Protein 1GXG (pdb70)

Sequence (85 aa):
MELKNSISDYTETEFKKIIEDIINCEGDEKKQDDNLEHFISVTEHPSGSDLIYYPEGNNDGSPEAVIKEIKEWRAANGKSGFKQG

Secondary structure (DSSP, 8-state):
----SSTTTS-HHHHHHHHHHHHHTSSSSHHHHHHHHHHHHTT--TTTTHHHHS--TT--SSHHHHHHHHHHHHHHTT---SS--

Structure (mmCIF, N/CA/C/O backbone):
data_1GXG
#
_entry.id   1GXG
#
_cell.length_a   1.000
_cell.length_b   1.000
_cell.length_c   1.000
_cell.angle_alpha   90.00
_cell.angle_beta   90.00
_cell.angle_gamma   90.00
#
_symmetry.space_group_name_H-M   'P 1'
#
loop_
_atom_site.group_PDB
_atom_site.id
_atom_site.type_symbol
_atom_site.label_atom_id
_atom_site.label_alt_id
_atom_site.label_comp_id
_atom_site.label_asym_id
_atom_site.label_entity_id
_atom_site.label_seq_id
_atom_site.pdbx_PDB_ins_code
_atom_site.Cartn_x
_atom_site.Cartn_y
_atom_site.Cartn_z
_atom_site.occupancy
_atom_site.B_iso_or_equiv
_atom_site.auth_seq_id
_atom_site.auth_comp_id
_atom_site.auth_asym_id
_atom_site.auth_atom_id
_atom_site.pdbx_PDB_model_num
ATOM 1 N N . MET A 1 1 ? 5.628 2.482 -10.111 1.00 0.00 1 MET A N 1
ATOM 2 C CA . MET A 1 1 ? 7.087 2.278 -10.024 1.00 0.00 1 MET A CA 1
ATOM 3 C C . MET A 1 1 ? 7.442 0.792 -10.101 1.00 0.00 1 MET A C 1
ATOM 4 O O . MET A 1 1 ? 6.737 -0.045 -9.543 1.00 0.00 1 MET A O 1
ATOM 20 N N . GLU A 1 2 ? 8.571 0.442 -10.727 1.00 0.00 2 GLU A N 1
ATOM 21 C CA . GLU A 1 2 ? 9.058 -0.920 -10.988 1.00 0.00 2 GLU A CA 1
ATOM 22 C C . GLU A 1 2 ? 9.715 -1.593 -9.770 1.00 0.00 2 GLU A C 1
ATOM 23 O O . GLU A 1 2 ? 10.696 -2.333 -9.867 1.00 0.00 2 GLU A O 1
ATOM 35 N N . LEU A 1 3 ? 9.177 -1.297 -8.596 1.00 0.00 3 LEU A N 1
ATOM 36 C CA . LEU A 1 3 ? 9.596 -1.746 -7.302 1.00 0.00 3 LEU A CA 1
ATOM 37 C C . LEU A 1 3 ? 9.376 -3.262 -7.120 1.00 0.00 3 LEU A C 1
ATOM 38 O O . LEU A 1 3 ? 8.917 -3.946 -8.038 1.00 0.00 3 LEU A O 1
ATOM 54 N N . LYS A 1 4 ? 9.697 -3.792 -5.924 1.00 0.00 4 LYS A N 1
ATOM 55 C CA . LYS A 1 4 ? 9.546 -5.203 -5.523 1.00 0.00 4 LYS A CA 1
ATOM 56 C C . LYS A 1 4 ? 8.293 -5.783 -6.139 1.00 0.00 4 LYS A C 1
ATOM 57 O O . LYS A 1 4 ? 7.195 -5.312 -5.873 1.00 0.00 4 LYS A O 1
ATOM 76 N N . AS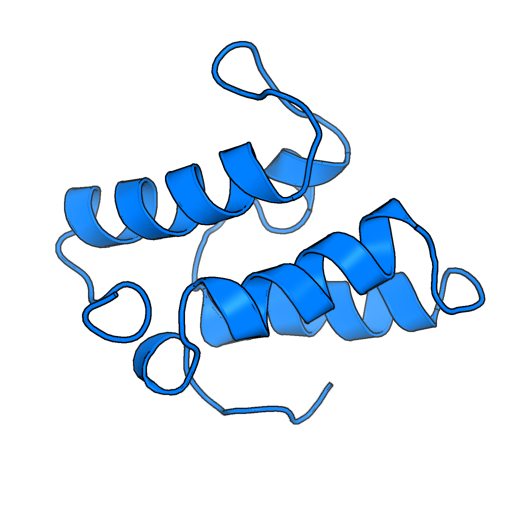N A 1 5 ? 8.472 -6.791 -6.986 1.00 0.00 5 ASN A N 1
ATOM 77 C CA . ASN A 1 5 ? 7.447 -7.177 -7.940 1.00 0.00 5 ASN A CA 1
ATOM 78 C C . ASN A 1 5 ? 6.309 -7.922 -7.247 1.00 0.00 5 ASN A C 1
ATOM 79 O O . ASN A 1 5 ? 5.389 -8.379 -7.923 1.00 0.00 5 ASN A O 1
ATOM 90 N N . SER A 1 6 ? 6.350 -8.129 -5.923 1.00 0.00 6 SER A N 1
ATOM 91 C CA . SER A 1 6 ? 5.200 -8.641 -5.214 1.00 0.00 6 SER A CA 1
ATOM 92 C C . SER A 1 6 ? 5.152 -8.177 -3.768 1.00 0.00 6 SER A C 1
ATOM 93 O O . SER A 1 6 ? 6.192 -7.982 -3.135 1.00 0.00 6 SER A O 1
ATOM 101 N N . ILE A 1 7 ? 3.941 -8.181 -3.208 1.00 0.00 7 ILE A N 1
ATOM 102 C CA . ILE A 1 7 ? 3.657 -7.939 -1.802 1.00 0.00 7 ILE A CA 1
ATOM 103 C C . ILE A 1 7 ? 4.491 -8.851 -0.906 1.00 0.00 7 ILE A C 1
ATOM 104 O O . ILE A 1 7 ? 4.985 -8.400 0.113 1.00 0.00 7 ILE A O 1
ATOM 120 N N . SER A 1 8 ? 4.691 -10.121 -1.257 1.00 0.00 8 SER A N 1
ATOM 121 C CA . SER A 1 8 ? 5.418 -11.014 -0.361 1.00 0.00 8 SER A CA 1
ATOM 122 C C . SER A 1 8 ? 6.927 -10.738 -0.368 1.00 0.00 8 SER A C 1
ATOM 123 O O . SER A 1 8 ? 7.628 -11.316 0.475 1.00 0.00 8 SER A O 1
ATOM 131 N N . ASP A 1 9 ? 7.451 -9.884 -1.264 1.00 0.00 9 ASP A N 1
ATOM 132 C CA . ASP A 1 9 ? 8.784 -9.343 -1.032 1.00 0.00 9 ASP A CA 1
ATOM 133 C C . ASP A 1 9 ? 8.745 -8.071 -0.185 1.00 0.00 9 ASP A C 1
ATOM 134 O O . ASP A 1 9 ? 9.709 -7.778 0.528 1.00 0.00 9 ASP A O 1
ATOM 143 N N . TYR A 1 10 ? 7.633 -7.337 -0.185 1.00 0.00 10 TYR A N 1
ATOM 144 C CA . TYR A 1 10 ? 7.427 -6.314 0.808 1.00 0.00 10 TYR A CA 1
ATOM 145 C C . TYR A 1 10 ? 7.365 -6.994 2.181 1.00 0.00 10 TYR A C 1
ATOM 146 O O . TYR A 1 10 ? 7.146 -8.199 2.326 1.00 0.00 10 TYR A O 1
ATOM 164 N N . THR A 1 11 ? 7.557 -6.186 3.201 1.00 0.00 11 THR A N 1
ATOM 165 C CA . THR A 1 11 ? 7.260 -6.308 4.594 1.00 0.00 11 THR A CA 1
ATOM 166 C C . THR A 1 11 ? 6.168 -5.279 4.814 1.00 0.00 11 THR A C 1
ATOM 167 O O . THR A 1 11 ? 5.932 -4.394 3.981 1.00 0.00 11 THR A O 1
ATOM 178 N N . GLU A 1 12 ? 5.541 -5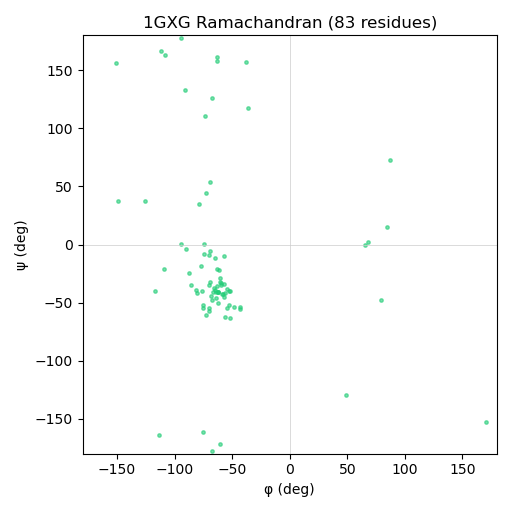.391 5.968 1.00 0.00 12 GLU A N 1
ATOM 179 C CA . GLU A 1 12 ? 4.558 -4.373 6.344 1.00 0.00 12 GLU A CA 1
ATOM 180 C C . GLU A 1 12 ? 5.203 -2.976 6.414 1.00 0.00 12 GLU A C 1
ATOM 181 O O . GLU A 1 12 ? 4.581 -1.989 6.026 1.00 0.00 12 GLU A O 1
ATOM 193 N N . THR A 1 13 ? 6.466 -2.884 6.834 1.00 0.00 13 THR A N 1
ATOM 194 C CA . THR A 1 13 ? 7.097 -1.606 7.135 1.00 0.00 13 THR A CA 1
ATOM 195 C C . THR A 1 13 ? 7.695 -0.967 5.869 1.00 0.00 13 THR A C 1
ATOM 196 O O . THR A 1 13 ? 7.655 0.252 5.721 1.00 0.00 13 THR A O 1
ATOM 207 N N . GLU A 1 14 ? 8.225 -1.751 4.918 1.00 0.00 14 GLU A N 1
ATOM 208 C CA . GLU A 1 14 ? 8.614 -1.223 3.615 1.00 0.00 14 GLU A CA 1
ATOM 209 C C . GLU A 1 14 ? 7.384 -0.676 2.898 1.00 0.00 14 GLU A C 1
ATOM 210 O O . GLU A 1 14 ? 7.447 0.392 2.282 1.00 0.00 14 GLU A O 1
ATOM 222 N N . PHE A 1 15 ? 6.258 -1.396 2.995 1.00 0.00 15 PHE A N 1
ATOM 223 C CA . PHE A 1 15 ? 5.028 -0.914 2.403 1.00 0.00 15 PHE A CA 1
ATOM 224 C C . PHE A 1 15 ? 4.607 0.369 3.100 1.00 0.00 15 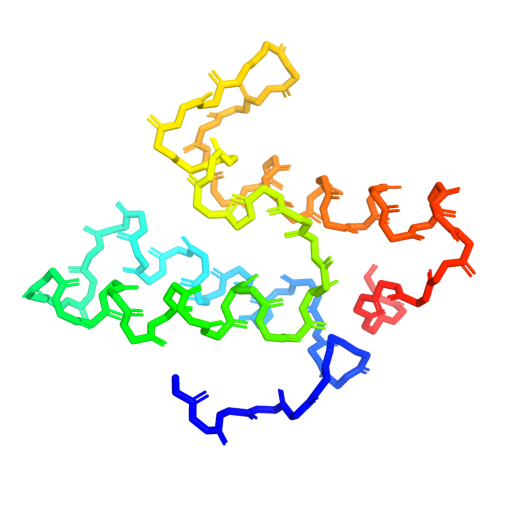PHE A C 1
ATOM 225 O O . PHE A 1 15 ? 4.286 1.318 2.411 1.00 0.00 15 PHE A O 1
ATOM 242 N N . LYS A 1 16 ? 4.728 0.482 4.426 1.00 0.00 16 LYS A N 1
ATOM 243 C CA . LYS A 1 16 ? 4.560 1.744 5.136 1.00 0.00 16 LYS A CA 1
ATOM 244 C C . LYS A 1 16 ? 5.375 2.813 4.448 1.00 0.00 16 LYS A C 1
ATOM 245 O O . LYS A 1 16 ? 4.741 3.775 4.082 1.00 0.00 16 LYS A O 1
ATOM 264 N N . LYS A 1 17 ? 6.685 2.701 4.183 1.00 0.00 17 LYS A N 1
ATOM 265 C CA . LYS A 1 17 ? 7.365 3.818 3.564 1.00 0.00 17 LYS A CA 1
ATOM 266 C C . LYS A 1 17 ? 6.740 4.226 2.235 1.00 0.00 17 LYS A C 1
ATOM 267 O O . LYS A 1 17 ? 6.783 5.418 1.968 1.00 0.00 17 LYS A O 1
ATOM 286 N N . ILE A 1 18 ? 6.195 3.312 1.421 1.00 0.00 18 ILE A N 1
ATOM 287 C CA . ILE A 1 18 ? 5.452 3.685 0.205 1.00 0.00 18 ILE A CA 1
ATOM 288 C C . ILE A 1 18 ? 4.140 4.394 0.542 1.00 0.00 18 ILE A C 1
ATOM 289 O O . ILE A 1 18 ? 3.811 5.435 -0.009 1.00 0.00 18 ILE A O 1
ATOM 305 N N . ILE A 1 19 ? 3.395 3.821 1.468 1.00 0.00 19 ILE A N 1
ATOM 306 C CA . ILE A 1 19 ? 2.069 4.262 1.872 1.00 0.00 19 ILE A CA 1
ATOM 307 C C . ILE A 1 19 ? 2.145 5.621 2.623 1.00 0.00 19 ILE A C 1
ATOM 308 O O . ILE A 1 19 ? 1.267 6.479 2.538 1.00 0.00 19 ILE A O 1
ATOM 324 N N . GLU A 1 20 ? 3.227 5.863 3.345 1.00 0.00 20 GLU A N 1
ATOM 325 C CA . GLU A 1 20 ? 3.594 7.083 4.002 1.00 0.00 20 GLU A CA 1
ATOM 326 C C . GLU A 1 20 ? 4.115 8.086 2.985 1.00 0.00 20 GLU A C 1
ATOM 327 O O . GLU A 1 20 ? 3.794 9.264 3.093 1.00 0.00 20 GLU A O 1
ATOM 339 N N . ASP A 1 21 ? 4.899 7.623 2.001 1.00 0.00 21 ASP A N 1
ATOM 340 C CA . ASP A 1 21 ? 5.460 8.422 0.897 1.00 0.00 21 ASP A CA 1
ATOM 341 C C . ASP A 1 21 ? 4.398 9.358 0.360 1.00 0.00 21 ASP A C 1
ATOM 342 O O . ASP A 1 21 ? 4.574 10.572 0.311 1.00 0.00 21 ASP A O 1
ATOM 351 N N . ILE A 1 22 ? 3.274 8.744 0.017 1.00 0.00 22 ILE A N 1
ATOM 352 C CA . ILE A 1 22 ? 2.106 9.356 -0.553 1.00 0.00 22 ILE A CA 1
ATOM 353 C C . ILE A 1 22 ? 1.374 10.241 0.438 1.00 0.00 22 ILE A C 1
ATOM 354 O O . ILE A 1 22 ? 1.167 11.415 0.139 1.00 0.00 22 ILE A O 1
ATOM 370 N N . ILE A 1 23 ? 0.966 9.676 1.570 1.00 0.00 23 ILE A N 1
ATOM 371 C CA . ILE A 1 23 ? 0.226 10.396 2.615 1.00 0.00 23 ILE A CA 1
ATOM 372 C C . ILE A 1 23 ? 0.939 11.704 3.025 1.00 0.00 23 ILE A C 1
ATOM 373 O O . ILE A 1 23 ? 0.267 12.715 3.222 1.00 0.00 23 ILE A O 1
ATOM 389 N N . ASN A 1 24 ? 2.272 11.724 3.139 1.00 0.00 24 ASN A N 1
ATOM 390 C CA . ASN A 1 24 ? 3.089 12.895 3.336 1.00 0.00 24 ASN A CA 1
ATOM 391 C C . ASN A 1 24 ? 3.087 13.743 2.067 1.00 0.00 24 ASN A C 1
ATOM 392 O O . ASN A 1 24 ? 2.842 14.947 2.091 1.00 0.00 24 ASN A O 1
ATOM 403 N N . CYS A 1 25 ? 3.453 13.062 0.982 1.00 0.00 25 CYS A N 1
ATOM 404 C CA . CYS A 1 25 ? 3.748 13.502 -0.371 1.00 0.00 25 CYS A CA 1
ATOM 405 C C . CYS A 1 25 ? 5.228 13.883 -0.429 1.00 0.00 25 CYS A C 1
ATOM 406 O O . CYS A 1 25 ? 5.597 15.054 -0.512 1.00 0.00 25 CYS A O 1
ATOM 414 N N . GLU A 1 26 ? 6.100 12.875 -0.401 1.00 0.00 26 GLU A N 1
ATOM 415 C CA . GLU A 1 26 ? 7.509 12.920 -0.678 1.00 0.00 26 GLU A CA 1
ATOM 416 C C . GLU A 1 26 ? 7.732 13.180 -2.181 1.00 0.00 26 GLU A C 1
ATOM 417 O O . GLU A 1 26 ? 8.365 12.395 -2.892 1.00 0.00 26 GLU A O 1
ATOM 429 N N . GLY A 1 27 ? 7.137 14.241 -2.719 1.00 0.00 27 GLY A N 1
ATOM 430 C CA . GLY A 1 27 ? 6.911 14.330 -4.149 1.00 0.00 27 GLY A CA 1
ATOM 431 C C . GLY A 1 27 ? 6.026 15.490 -4.584 1.00 0.00 27 GLY A C 1
ATOM 432 O O . GLY A 1 27 ? 6.030 16.558 -3.982 1.00 0.00 27 GLY A O 1
ATOM 436 N N . ASP A 1 28 ? 5.354 15.276 -5.718 1.00 0.00 28 ASP A N 1
ATOM 437 C CA . ASP A 1 28 ? 4.795 16.314 -6.589 1.00 0.00 28 ASP A CA 1
ATOM 438 C C . ASP A 1 28 ? 3.527 15.792 -7.284 1.00 0.00 28 ASP A C 1
ATOM 439 O O . ASP A 1 28 ? 3.357 15.972 -8.476 1.00 0.00 28 ASP A O 1
ATOM 448 N N . GLU A 1 29 ? 2.685 15.002 -6.603 1.00 0.00 29 GLU A N 1
ATOM 449 C CA . GLU A 1 29 ? 1.412 14.368 -7.021 1.00 0.00 29 GLU A CA 1
ATOM 450 C C . GLU A 1 29 ? 1.736 13.132 -7.837 1.00 0.00 29 GLU A C 1
ATOM 451 O O . GLU A 1 29 ? 1.266 12.036 -7.590 1.00 0.00 29 GLU A O 1
ATOM 463 N N . LYS A 1 30 ? 2.641 13.320 -8.768 1.00 0.00 30 LYS A N 1
ATOM 464 C CA . LYS A 1 30 ? 3.105 12.427 -9.799 1.00 0.00 30 LYS A CA 1
ATOM 465 C C . LYS A 1 30 ? 3.830 11.240 -9.196 1.00 0.00 30 LYS A C 1
ATOM 466 O O . LYS A 1 30 ? 3.691 10.109 -9.629 1.00 0.00 30 LYS A O 1
ATOM 485 N N . LYS A 1 31 ? 4.576 11.514 -8.140 1.00 0.00 31 LYS A N 1
ATOM 486 C CA . LYS A 1 31 ? 5.171 10.565 -7.249 1.00 0.00 31 LYS A CA 1
ATOM 487 C C . LYS A 1 31 ? 4.093 9.735 -6.534 1.00 0.00 31 LYS A C 1
ATOM 488 O O . LYS A 1 31 ? 4.282 8.533 -6.384 1.00 0.00 31 LYS A O 1
ATOM 507 N N . GLN A 1 32 ? 2.980 10.344 -6.092 1.00 0.00 32 GLN A N 1
ATOM 508 C CA . GLN A 1 32 ? 1.855 9.580 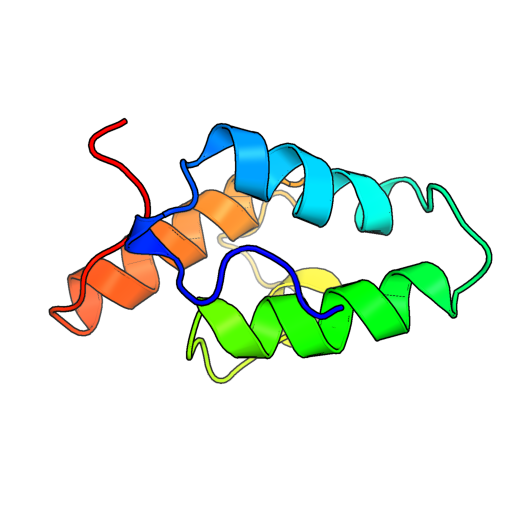-5.571 1.00 0.00 32 GLN A CA 1
ATOM 509 C C . GLN A 1 32 ? 1.264 8.714 -6.671 1.00 0.00 32 GLN A C 1
ATOM 510 O O . GLN A 1 32 ? 1.025 7.552 -6.393 1.00 0.00 32 GLN A O 1
ATOM 524 N N . ASP A 1 33 ? 1.041 9.238 -7.881 1.00 0.00 33 ASP A N 1
ATOM 525 C CA . ASP A 1 33 ? 0.520 8.427 -9.007 1.00 0.00 33 ASP A CA 1
ATOM 526 C C . ASP A 1 33 ? 1.407 7.214 -9.302 1.00 0.00 33 ASP A C 1
ATOM 527 O O . ASP A 1 33 ? 0.934 6.094 -9.487 1.00 0.00 33 ASP A O 1
ATOM 536 N N . ASP A 1 34 ? 2.720 7.431 -9.269 1.00 0.00 34 ASP A N 1
ATOM 537 C CA . ASP A 1 34 ? 3.736 6.412 -9.527 1.00 0.00 34 ASP A CA 1
ATOM 538 C C . ASP A 1 34 ? 3.740 5.332 -8.436 1.00 0.00 34 ASP A C 1
ATOM 539 O O . ASP A 1 34 ? 3.824 4.131 -8.716 1.00 0.00 34 ASP A O 1
ATOM 548 N N . ASN A 1 35 ? 3.589 5.751 -7.175 1.00 0.00 35 ASN A N 1
ATOM 549 C CA . ASN A 1 35 ? 3.191 4.852 -6.094 1.00 0.00 35 ASN A CA 1
ATOM 550 C C . ASN A 1 35 ? 1.875 4.185 -6.423 1.00 0.00 35 ASN A C 1
ATOM 551 O O . ASN A 1 35 ? 1.740 3.019 -6.110 1.00 0.00 35 ASN A O 1
ATOM 562 N N . LEU A 1 36 ? 0.868 4.898 -6.908 1.00 0.00 36 LEU A N 1
ATOM 563 C CA . LEU A 1 36 ? -0.502 4.451 -6.869 1.00 0.00 36 LEU A CA 1
ATOM 564 C C . LEU A 1 36 ? -0.744 3.292 -7.813 1.00 0.00 36 LEU A C 1
ATOM 565 O O . LEU A 1 36 ? -1.417 2.346 -7.426 1.00 0.00 36 LEU A O 1
ATOM 581 N N . GLU A 1 37 ? -0.070 3.284 -8.954 1.00 0.00 37 GLU A N 1
ATOM 582 C CA . GLU A 1 37 ? 0.100 2.093 -9.789 1.00 0.00 37 GLU A CA 1
ATOM 583 C C . GLU A 1 37 ? 0.695 0.984 -8.939 1.00 0.00 37 GLU A C 1
ATOM 584 O O . GLU A 1 37 ? 0.106 -0.088 -8.840 1.00 0.00 37 GLU A O 1
ATOM 596 N N . HIS A 1 38 ? 1.829 1.243 -8.294 1.00 0.00 38 HIS A N 1
ATOM 597 C CA . HIS A 1 38 ? 2.529 0.236 -7.517 1.00 0.00 38 HIS A CA 1
ATOM 598 C C . HIS A 1 38 ? 1.646 -0.354 -6.402 1.00 0.00 38 HIS A C 1
ATOM 599 O O . HIS A 1 38 ? 1.629 -1.565 -6.197 1.00 0.00 38 HIS A O 1
ATOM 613 N N . PHE A 1 39 ? 0.898 0.494 -5.701 1.00 0.00 39 PHE A N 1
ATOM 614 C CA . PHE A 1 39 ? -0.099 0.192 -4.677 1.00 0.00 39 PHE A CA 1
ATOM 615 C C . PHE A 1 39 ? -1.296 -0.609 -5.211 1.00 0.00 39 PHE A C 1
ATOM 616 O O . PHE A 1 39 ? -1.946 -1.298 -4.426 1.00 0.00 39 PHE A O 1
ATOM 633 N N . ILE A 1 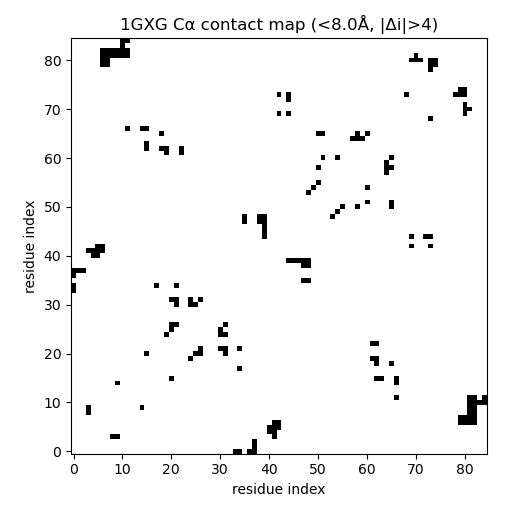40 ? -1.586 -0.601 -6.512 1.00 0.00 40 ILE A N 1
ATOM 634 C CA . ILE A 1 40 ? -2.400 -1.663 -7.115 1.00 0.00 40 ILE A CA 1
ATOM 635 C C . ILE A 1 40 ? -1.521 -2.901 -7.248 1.00 0.00 40 ILE A C 1
ATOM 636 O O . ILE A 1 40 ? -1.907 -3.994 -6.827 1.00 0.00 40 ILE A O 1
ATOM 652 N N . SER A 1 41 ? -0.358 -2.709 -7.859 1.00 0.00 41 SER A N 1
ATOM 653 C CA . SER A 1 41 ? 0.445 -3.711 -8.497 1.00 0.00 41 SER A CA 1
ATOM 654 C C . SER A 1 41 ? 0.818 -4.875 -7.573 1.00 0.00 41 SER A C 1
ATOM 655 O O . SER A 1 41 ? 0.440 -6.017 -7.837 1.00 0.00 41 SER A O 1
ATOM 663 N N . VAL A 1 42 ? 1.564 -4.629 -6.486 1.00 0.00 42 VAL A N 1
ATOM 664 C CA . VAL A 1 42 ? 1.975 -5.615 -5.541 1.00 0.00 42 VAL A CA 1
ATOM 665 C C . VAL A 1 42 ? 0.773 -6.245 -4.843 1.00 0.00 42 VAL A C 1
ATOM 666 O O . VAL A 1 42 ? 0.814 -7.431 -4.503 1.00 0.00 42 VAL A O 1
ATOM 679 N N . THR A 1 43 ? -0.255 -5.439 -4.589 1.00 0.00 43 THR A N 1
ATOM 680 C CA . THR A 1 43 ? -1.331 -5.697 -3.679 1.00 0.00 43 THR A CA 1
ATOM 681 C C . THR A 1 43 ? -2.401 -6.584 -4.283 1.00 0.00 43 THR A C 1
ATOM 682 O O . THR A 1 43 ?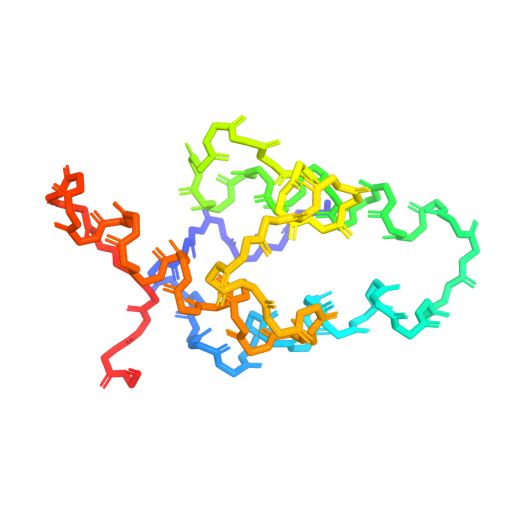 -2.928 -7.431 -3.564 1.00 0.00 43 THR A O 1
ATOM 693 N N . GLU A 1 44 ? -2.745 -6.406 -5.562 1.00 0.00 44 GLU A N 1
ATOM 694 C CA . GLU A 1 44 ? -3.929 -6.998 -6.196 1.00 0.00 44 GLU A CA 1
ATOM 695 C C . GLU A 1 44 ? -5.221 -6.424 -5.575 1.00 0.00 44 GLU A C 1
ATOM 696 O O . GLU A 1 44 ? -6.312 -6.839 -5.957 1.00 0.00 44 GLU A O 1
ATOM 708 N N . HIS A 1 45 ? -5.106 -5.518 -4.592 1.00 0.00 45 HIS A N 1
ATOM 709 C CA . HIS A 1 45 ? -6.199 -5.044 -3.755 1.00 0.00 45 HIS A CA 1
ATOM 710 C C . HIS A 1 45 ? -7.066 -4.099 -4.615 1.00 0.00 45 HIS A C 1
ATOM 711 O O . HIS A 1 45 ? -6.609 -3.002 -4.939 1.00 0.00 45 HIS A O 1
ATOM 725 N N . PRO A 1 46 ? -8.302 -4.483 -4.986 1.00 0.00 46 PRO A N 1
ATOM 726 C CA . PRO A 1 46 ? -9.073 -3.907 -6.086 1.00 0.00 46 PRO A CA 1
ATOM 727 C C . PRO A 1 46 ? -9.377 -2.418 -5.942 1.00 0.00 46 PRO A C 1
ATOM 728 O O . PRO A 1 46 ? -9.445 -1.725 -6.953 1.00 0.00 46 PRO A O 1
ATOM 739 N N . SER A 1 47 ? -9.554 -1.933 -4.713 1.00 0.00 47 SER A N 1
ATOM 740 C CA . SER A 1 47 ? -9.733 -0.523 -4.410 1.00 0.00 47 SER A CA 1
ATOM 741 C C . SER A 1 47 ? -8.602 0.351 -4.958 1.00 0.00 47 SER A C 1
ATOM 742 O O . SER A 1 47 ? -8.856 1.475 -5.393 1.00 0.00 47 SER A O 1
ATOM 750 N N . GLY A 1 48 ? -7.350 -0.125 -4.918 1.00 0.00 48 GLY A N 1
ATOM 751 C CA . GLY A 1 48 ? -6.215 0.774 -5.024 1.00 0.00 48 GLY A CA 1
ATOM 752 C C . GLY A 1 48 ? -6.412 1.935 -4.057 1.00 0.00 48 GLY A C 1
ATOM 753 O O . GLY A 1 48 ? -6.742 1.746 -2.884 1.00 0.00 48 GLY A O 1
ATOM 757 N N . SER A 1 49 ? -6.257 3.137 -4.593 1.00 0.00 49 SER A N 1
ATOM 758 C CA . SER A 1 49 ? -6.339 4.424 -3.917 1.00 0.00 49 SER A CA 1
ATOM 759 C C . SER A 1 49 ? -7.656 4.701 -3.192 1.00 0.00 49 SER A C 1
ATOM 760 O O . SER A 1 49 ? -7.724 5.681 -2.459 1.00 0.00 49 SER A O 1
ATOM 768 N N . ASP A 1 50 ? -8.699 3.896 -3.368 1.00 0.00 50 ASP A N 1
ATOM 769 C CA . ASP A 1 50 ? -9.968 4.054 -2.658 1.00 0.00 50 ASP A CA 1
ATOM 770 C C . ASP A 1 50 ? -9.790 3.947 -1.131 1.00 0.00 50 ASP A C 1
ATOM 771 O O . ASP A 1 50 ? -10.355 4.767 -0.412 1.00 0.00 50 ASP A O 1
ATOM 780 N N . LEU A 1 51 ? -8.852 3.129 -0.626 1.00 0.00 51 LEU A N 1
ATOM 781 C CA . LEU A 1 51 ? -8.497 3.064 0.809 1.00 0.00 51 LEU A CA 1
ATOM 782 C C . LEU A 1 51 ? -7.763 4.313 1.306 1.00 0.00 51 LEU A C 1
ATOM 783 O O . LEU A 1 51 ? -7.516 4.437 2.505 1.00 0.00 51 LEU A O 1
ATOM 799 N N . ILE A 1 52 ? -7.367 5.207 0.403 1.00 0.00 52 ILE A N 1
ATOM 800 C CA . ILE A 1 52 ? -6.435 6.299 0.653 1.00 0.00 52 ILE A CA 1
ATOM 801 C C . ILE A 1 52 ? -7.154 7.637 0.431 1.00 0.00 52 ILE A C 1
ATOM 802 O O . ILE A 1 52 ? -6.952 8.580 1.192 1.00 0.00 52 ILE A O 1
ATOM 818 N N . TYR A 1 53 ? -8.006 7.731 -0.596 1.00 0.00 53 TYR A N 1
ATOM 819 C CA . TYR A 1 53 ? -8.693 8.939 -1.002 1.00 0.00 53 TYR A CA 1
ATOM 820 C C . TYR A 1 53 ? -10.192 8.892 -0.687 1.00 0.00 53 TYR A C 1
ATOM 821 O O . TYR A 1 53 ? -10.799 9.959 -0.583 1.00 0.00 53 TYR A O 1
ATOM 839 N N . TYR A 1 54 ? -10.792 7.709 -0.505 1.00 0.00 54 TYR A N 1
ATOM 840 C CA . TYR A 1 54 ? -12.207 7.547 -0.165 1.00 0.00 54 TYR A CA 1
ATOM 841 C C . TYR A 1 54 ? -12.392 6.684 1.105 1.00 0.00 54 TYR A C 1
ATOM 842 O O . TYR A 1 54 ? -13.336 5.895 1.147 1.00 0.00 54 TYR A O 1
ATOM 860 N N . PRO A 1 55 ? -11.528 6.794 2.139 1.00 0.00 55 PRO A N 1
ATOM 861 C CA . PRO A 1 55 ? -11.477 5.817 3.220 1.00 0.00 55 PRO A CA 1
ATOM 862 C C . PRO A 1 55 ? -12.785 5.769 4.023 1.00 0.00 55 PRO A C 1
ATOM 863 O O . PRO A 1 55 ? -13.555 6.733 4.091 1.00 0.00 55 PRO A O 1
ATOM 874 N N . GLU A 1 56 ? -12.991 4.641 4.692 1.00 0.00 56 GLU A N 1
ATOM 875 C CA . GLU A 1 56 ? -14.178 4.283 5.449 1.00 0.00 56 GLU A CA 1
ATOM 876 C C . GLU A 1 56 ? -13.840 4.205 6.944 1.00 0.00 56 GLU A C 1
ATOM 877 O O . GLU A 1 56 ? -12.877 4.794 7.422 1.00 0.00 56 GLU A O 1
ATOM 889 N N . GLY A 1 57 ? -14.714 3.582 7.728 1.00 0.00 57 GLY A N 1
ATOM 890 C CA . GLY A 1 57 ? -14.717 3.706 9.181 1.00 0.00 57 GLY A CA 1
ATOM 891 C C . GLY A 1 57 ? -13.974 2.643 9.964 1.00 0.00 57 GLY A C 1
ATOM 892 O O . GLY A 1 57 ? -13.998 2.671 11.194 1.00 0.00 57 GLY A O 1
ATOM 896 N N . ASN A 1 58 ? -13.369 1.692 9.271 1.00 0.00 58 ASN A N 1
ATOM 897 C CA . ASN A 1 58 ? -12.276 0.901 9.837 1.00 0.00 58 ASN A CA 1
ATOM 898 C C . ASN A 1 58 ? -10.994 1.748 9.825 1.00 0.00 58 ASN A C 1
ATOM 899 O O . ASN A 1 58 ? -10.044 1.442 10.544 1.00 0.00 58 ASN A O 1
ATOM 910 N N . ASN A 1 59 ? -10.974 2.809 9.014 1.00 0.00 59 ASN A N 1
ATOM 911 C CA . ASN A 1 59 ? -9.742 3.424 8.553 1.00 0.00 59 ASN A CA 1
ATOM 912 C C . ASN A 1 59 ? -9.312 4.528 9.506 1.00 0.00 59 ASN A C 1
ATOM 913 O O . ASN A 1 59 ? -10.126 5.359 9.913 1.00 0.00 59 ASN A O 1
ATOM 924 N N . ASP A 1 60 ? -8.034 4.530 9.885 1.00 0.00 60 ASP A N 1
ATOM 925 C CA . ASP A 1 60 ? -7.432 5.579 10.704 1.00 0.00 60 ASP A CA 1
ATOM 926 C C . ASP A 1 60 ? -6.858 6.696 9.826 1.00 0.00 60 ASP A C 1
ATOM 927 O O . ASP A 1 60 ? -6.400 7.711 10.350 1.00 0.00 60 ASP A O 1
ATOM 936 N N . GLY A 1 61 ? -6.913 6.534 8.498 1.00 0.00 61 GLY A N 1
ATOM 937 C CA . GLY A 1 61 ? -6.460 7.487 7.503 1.00 0.00 61 GLY A CA 1
ATOM 938 C C . GLY A 1 61 ? -4.945 7.683 7.491 1.00 0.00 61 GLY A C 1
ATOM 939 O O . GLY A 1 61 ? -4.443 8.519 6.740 1.00 0.00 61 GLY A O 1
ATOM 943 N N . SER A 1 62 ? -4.206 6.952 8.323 1.00 0.00 62 SER A N 1
ATOM 944 C CA . SER A 1 62 ? -2.780 6.931 8.384 1.00 0.00 62 SER A CA 1
ATOM 945 C C . SER A 1 62 ? -2.268 5.773 7.520 1.00 0.00 62 SER A C 1
ATOM 946 O O . SER A 1 62 ? -3.058 5.005 6.958 1.00 0.00 62 SER A O 1
ATOM 954 N N . PRO A 1 63 ? -0.943 5.588 7.396 1.00 0.00 63 PRO A N 1
ATOM 955 C CA . PRO A 1 63 ? -0.425 4.433 6.688 1.00 0.00 63 PRO A CA 1
ATOM 956 C C . PRO A 1 63 ? -0.763 3.121 7.398 1.00 0.00 63 PRO A C 1
ATOM 957 O O . PRO A 1 63 ? -0.565 2.050 6.834 1.00 0.00 63 PRO A O 1
ATOM 968 N N . GLU A 1 64 ? -1.248 3.160 8.634 1.00 0.00 64 GLU A N 1
ATOM 969 C CA . GLU A 1 64 ? -1.465 1.978 9.426 1.00 0.00 64 GLU A CA 1
ATOM 970 C C . GLU A 1 64 ? -2.653 1.212 8.910 1.00 0.00 64 GLU A C 1
ATOM 971 O O . GLU A 1 64 ? -2.482 0.054 8.538 1.00 0.00 64 GLU A O 1
ATOM 983 N N . ALA A 1 65 ? -3.837 1.819 8.911 1.00 0.00 65 ALA A N 1
ATOM 984 C CA . ALA A 1 65 ? -5.052 1.115 8.532 1.00 0.00 65 ALA A CA 1
ATOM 985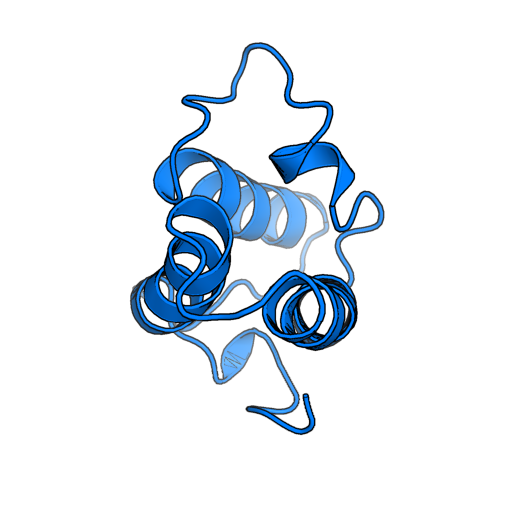 C C . ALA A 1 65 ? -4.984 0.596 7.099 1.00 0.00 65 ALA A C 1
ATOM 986 O O . ALA A 1 65 ? -5.556 -0.458 6.841 1.00 0.00 65 ALA A O 1
ATOM 993 N N . VAL A 1 66 ? -4.235 1.236 6.193 1.00 0.00 66 VAL A N 1
ATOM 994 C CA . VAL A 1 66 ? -4.067 0.631 4.867 1.00 0.00 66 VAL A CA 1
ATOM 995 C C . VAL A 1 66 ? -3.233 -0.648 5.002 1.00 0.00 66 VAL A C 1
ATOM 996 O O . VAL A 1 66 ? -3.589 -1.657 4.410 1.00 0.00 66 VAL A O 1
ATOM 1009 N N . ILE A 1 67 ? -2.131 -0.667 5.763 1.00 0.00 67 ILE A N 1
ATOM 1010 C CA . ILE A 1 67 ? -1.314 -1.886 5.879 1.00 0.00 67 ILE A CA 1
ATOM 1011 C C . ILE A 1 67 ? -2.124 -3.027 6.410 1.00 0.00 67 ILE A C 1
ATOM 1012 O O . ILE A 1 67 ? -2.000 -4.151 5.934 1.00 0.00 67 ILE A O 1
ATOM 1028 N N . LYS A 1 68 ? -2.914 -2.687 7.407 1.00 0.00 68 LYS A N 1
ATOM 1029 C CA . LYS A 1 68 ? -3.923 -3.554 7.985 1.00 0.00 68 LYS A CA 1
ATOM 1030 C C . LYS A 1 68 ? -4.785 -4.068 6.880 1.00 0.00 68 LYS A C 1
ATOM 1031 O O . LYS A 1 68 ? -4.677 -5.249 6.630 1.00 0.00 68 LYS A O 1
ATOM 1050 N N . GLU A 1 69 ? -5.519 -3.251 6.151 1.00 0.00 69 GLU A N 1
ATOM 1051 C CA . GLU A 1 69 ? -6.426 -3.763 5.147 1.00 0.00 69 GLU A CA 1
ATOM 1052 C C . GLU A 1 69 ? -5.706 -4.546 4.059 1.00 0.00 69 GLU A C 1
ATOM 1053 O O . GLU A 1 69 ? -6.288 -5.377 3.391 1.00 0.00 69 GLU A O 1
ATOM 1065 N N . ILE A 1 70 ? -4.417 -4.332 3.855 1.00 0.00 70 ILE A N 1
ATOM 1066 C CA . ILE A 1 70 ? -3.661 -5.056 2.897 1.00 0.00 70 ILE A CA 1
ATOM 1067 C C . ILE A 1 70 ? -3.424 -6.446 3.511 1.00 0.00 70 ILE A C 1
ATOM 1068 O O . ILE A 1 70 ? -3.745 -7.433 2.858 1.00 0.00 70 ILE A O 1
ATOM 1084 N N . LYS A 1 71 ? -2.861 -6.574 4.734 1.00 0.00 71 LYS A N 1
ATOM 1085 C CA . LYS A 1 71 ? -2.883 -7.841 5.469 1.00 0.00 71 LYS A CA 1
ATOM 1086 C C . LYS A 1 71 ? -4.248 -8.481 5.362 1.00 0.00 71 LYS A C 1
ATOM 1087 O O . LYS A 1 71 ? -4.329 -9.641 4.948 1.00 0.00 71 LYS A O 1
ATOM 1106 N N . GLU A 1 72 ? -5.279 -7.740 5.749 1.00 0.00 72 GLU A N 1
ATOM 1107 C CA . GLU A 1 72 ? -6.508 -8.344 6.122 1.00 0.00 72 GLU A CA 1
ATOM 1108 C C . GLU A 1 72 ? -7.322 -8.713 4.887 1.00 0.00 72 GLU A C 1
ATOM 1109 O O . GLU A 1 72 ? -7.771 -9.856 4.791 1.00 0.00 72 GLU A O 1
ATOM 1121 N N . TRP A 1 73 ? -7.377 -7.849 3.871 1.00 0.00 73 TRP A N 1
ATOM 1122 C CA . TRP A 1 73 ? -7.833 -8.199 2.541 1.00 0.00 73 TRP A CA 1
ATOM 1123 C C . TRP A 1 73 ? -7.085 -9.400 2.010 1.00 0.00 73 TRP A C 1
ATOM 1124 O O . TRP A 1 73 ? -7.750 -10.331 1.545 1.00 0.00 73 TRP A O 1
ATOM 1145 N N . ARG A 1 74 ? -5.738 -9.415 2.017 1.00 0.00 74 ARG A N 1
ATOM 1146 C CA . ARG A 1 74 ? -5.031 -10.509 1.374 1.00 0.00 74 ARG A CA 1
ATOM 1147 C C . ARG A 1 74 ? -5.386 -11.799 2.087 1.00 0.00 74 ARG A C 1
ATOM 1148 O O . ARG A 1 74 ? -5.781 -12.745 1.411 1.00 0.00 74 ARG A O 1
ATOM 1169 N N . ALA A 1 75 ? -5.290 -11.849 3.413 1.00 0.00 75 ALA A N 1
ATOM 1170 C CA . ALA A 1 75 ? -5.548 -13.050 4.162 1.00 0.00 75 ALA A CA 1
ATOM 1171 C C . ALA A 1 75 ? -7.010 -13.487 4.060 1.00 0.00 75 ALA A C 1
ATOM 1172 O O . ALA A 1 75 ? -7.253 -14.685 3.917 1.00 0.00 75 ALA A O 1
ATOM 1179 N N . ALA A 1 76 ? -7.977 -12.561 4.083 1.00 0.00 76 ALA A N 1
ATOM 1180 C CA . ALA A 1 76 ? -9.389 -12.883 3.900 1.00 0.00 76 ALA A CA 1
ATOM 1181 C C . ALA A 1 76 ? -9.615 -13.480 2.512 1.00 0.00 76 ALA A C 1
ATOM 1182 O O . ALA A 1 76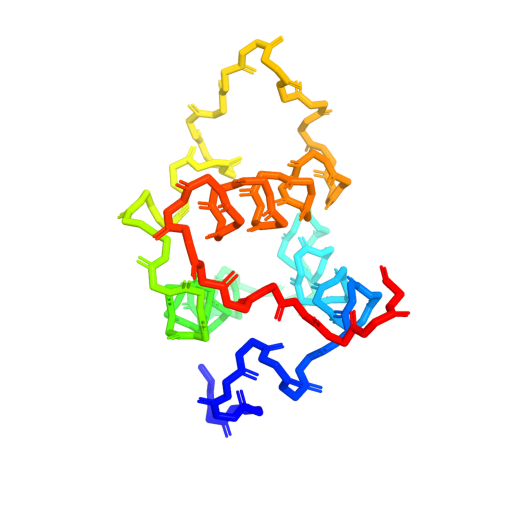 ? -10.346 -14.459 2.364 1.00 0.00 76 ALA A O 1
ATOM 1189 N N . ASN A 1 77 ? -8.957 -12.924 1.492 1.00 0.00 77 ASN A N 1
ATOM 1190 C CA . ASN A 1 77 ? -8.925 -13.466 0.149 1.00 0.00 77 ASN A CA 1
ATOM 1191 C C . ASN A 1 77 ? -8.119 -14.778 0.037 1.00 0.00 77 ASN A C 1
ATOM 1192 O O . ASN A 1 77 ? -8.076 -15.354 -1.052 1.00 0.00 77 ASN A O 1
ATOM 1203 N N . GLY A 1 78 ? -7.450 -15.247 1.096 1.00 0.00 78 GLY A N 1
ATOM 1204 C CA . GLY A 1 78 ? -6.665 -16.481 1.117 1.00 0.00 78 GLY A CA 1
ATOM 1205 C C . GLY A 1 78 ? -5.230 -16.332 0.599 1.00 0.00 78 GLY A C 1
ATOM 1206 O O . GLY A 1 78 ? -4.594 -17.333 0.267 1.00 0.00 78 GLY A O 1
ATOM 1210 N N . LYS A 1 79 ? -4.711 -15.109 0.471 1.00 0.00 79 LYS A N 1
ATOM 1211 C CA . LYS A 1 79 ? -3.505 -14.748 -0.238 1.00 0.00 79 LYS A CA 1
ATOM 1212 C C . LYS A 1 79 ? -2.399 -14.378 0.742 1.00 0.00 79 LYS A C 1
ATOM 1213 O O . LYS A 1 79 ? -2.649 -14.050 1.900 1.00 0.00 79 LYS A O 1
ATOM 1232 N N . SER A 1 80 ? -1.162 -14.364 0.254 1.00 0.00 80 SER A N 1
ATOM 1233 C CA . SER A 1 80 ? -0.019 -13.858 0.990 1.00 0.00 80 SER A CA 1
ATOM 1234 C C . SER A 1 80 ? -0.149 -12.346 1.184 1.00 0.00 80 SER A C 1
ATOM 1235 O O . SER A 1 80 ? -0.320 -11.617 0.202 1.00 0.00 80 SER A O 1
ATOM 1243 N N . GLY A 1 81 ? -0.051 -11.882 2.431 1.00 0.00 81 GLY A N 1
ATOM 1244 C CA . GLY A 1 81 ? 0.293 -10.508 2.760 1.00 0.00 81 GLY A CA 1
ATOM 1245 C C . GLY A 1 81 ? 1.791 -10.327 2.531 1.00 0.00 81 GLY A C 1
ATOM 1246 O O . GLY A 1 81 ? 2.422 -11.101 1.802 1.00 0.00 81 GLY A O 1
ATOM 1250 N N . PHE A 1 82 ? 2.357 -9.283 3.135 1.00 0.00 82 PHE A N 1
ATOM 1251 C CA . PHE A 1 82 ? 3.787 -9.059 3.148 1.00 0.00 82 PHE A CA 1
ATOM 1252 C C . PHE A 1 82 ? 4.509 -10.221 3.838 1.00 0.00 82 PHE A C 1
ATOM 1253 O O . PHE A 1 82 ? 3.933 -11.242 4.223 1.00 0.00 82 PHE A O 1
ATOM 1270 N N . LYS A 1 83 ? 5.805 -10.018 4.042 1.00 0.00 83 LYS A N 1
ATOM 1271 C CA . LYS A 1 83 ? 6.671 -10.745 4.931 1.00 0.00 83 LYS A CA 1
ATOM 1272 C C . LYS A 1 83 ? 5.968 -11.116 6.240 1.00 0.00 83 LYS A C 1
ATOM 1273 O O . LYS A 1 83 ? 5.051 -10.425 6.679 1.00 0.00 83 LYS A O 1
ATOM 1292 N N . GLN A 1 84 ? 6.472 -12.155 6.905 1.00 0.00 84 GLN A N 1
ATOM 1293 C CA . GLN A 1 84 ? 6.009 -12.683 8.171 1.00 0.00 84 GLN A CA 1
ATOM 1294 C C . GLN A 1 84 ? 6.348 -11.793 9.381 1.00 0.00 84 GLN A C 1
ATOM 1295 O O . GLN A 1 84 ? 6.799 -12.279 10.421 1.00 0.00 84 GLN A O 1
ATOM 1309 N N . GLY A 1 85 ? 6.130 -10.498 9.221 1.00 0.00 85 GLY A N 1
ATOM 1310 C CA . GLY A 1 85 ? 5.954 -9.492 10.241 1.00 0.00 85 GLY A CA 1
ATOM 1311 C C . GLY A 1 85 ? 4.701 -8.799 9.765 1.00 0.00 85 GLY A C 1
ATOM 1312 O O . GLY A 1 85 ? 3.603 -9.217 10.185 1.00 0.00 85 GLY A O 1
#

Radius of gyration: 11.73 Å; Cα contacts (8 Å, |Δi|>4): 98; chains: 1; bounding box: 24×33×22 Å

Solvent-accessible surface area: 4833 Å² total; per-residue (Å²): 89,160,76,61,136,58,2,57,65,7,34,40,90,70,0,31,99,13,0,75,7,3,76,100,50,103,47,88,119,124,70,35,99,54,4,17,89,4,2,83,65,10,0,97,7,105,41,2,26,55,13,32,112,162,63,91,84,97,26,88,47,33,24,63,3,2,5,94,48,0,46,103,36,21,63,92,66,71,66,64,15,15,81,187,71

Nearest PDB structures (foldseek):
  1gxg-assembly1_A  TM=1.012E+00  e=2.436E-15  Escherichia coli
  1gxh-assembly1_A  TM=9.546E-01  e=4.233E-13  Escherichia coli
  2wpt-assembly1_A  TM=9.247E-01  e=6.232E-09  Escherichia coli
  6er6-assembly1_A  TM=9.031E-01  e=1.197E-08  Escherichia coli
  4qko-assembly4_G  TM=9.103E-01  e=1.983E-07  Pseudomonas aeruginosa PAO1

CATH classification: 1.10.1200.20

InterPro domains:
  IPR000290 Colicin immunity protein/pyocin immunity protein [PF01320] (7-75)
  IPR000290 Colicin immunity protein/pyocin immunity protein [PR01299] (4-22)
  IPR000290 Colicin immunity protein/pyocin immunity protein [PR01299] (39-55)
  IPR000290 Colicin immunity protein/pyocin immunity protein [PR01299] (62-83)
  IPR000290 Colicin immunity protein/pyocin immunity protein [cd16363] (4-83)
  IPR035900 Colicin E immunity protein superfamily [G3DSA:1.10.1200.20] (1-85)
  IPR035900 Colicin E immunity protein superfamily [SSF47345] (1-85)

Foldseek 3Di:
DPPDQAQQQDDLVNVLCLLQCQLVVVDDCVSVVVSQCVQCGRQVQVCRCCCQPVNDDCHPNHSPSVSVCSVVVQVVVVHDGYHPD

Organism: Escherichia coli (NCBI:txid562)